Protein AF-A0A963XR52-F1 (afdb_monomer)

Sequence (147 aa):
NPVIPEVVNQIAFEVIGNDMTITMAAEAGQLQLNAFEPVIFYSLHRSLAHLAAGCLTLEANCVRGITANRDLLRRTVENSIGIVTALNPHIGYRNATEVAMEAHRSGRGVYEIVLERGLMAKDRLDAVLRPEALTVPVEWPVDTAIR

Solvent-accessible surface area (backbone atoms only — not comparable to full-atom values): 8611 Å² total; per-residue (Å²): 130,69,60,58,64,53,52,41,50,53,46,52,54,49,37,55,54,30,50,53,52,32,52,58,40,67,70,66,50,55,94,95,48,56,89,43,54,68,59,36,51,49,35,51,52,52,37,51,54,49,49,53,52,37,53,53,48,34,41,71,74,40,59,74,70,68,76,79,64,59,68,61,53,49,52,52,54,64,59,32,61,72,59,41,65,76,40,26,92,78,56,35,61,68,54,31,51,53,46,43,53,47,23,68,75,70,72,48,40,48,68,59,54,38,48,75,70,62,67,47,58,66,75,59,48,53,60,58,70,31,70,74,55,73,74,48,91,73,90,69,84,80,70,87,77,85,121

Foldseek 3Di:
DVVLVVLLVVLVVLLVVLVVVLVVQVVPADDPGRPSVVSNVVSVVSSVVSNVVSVVSCVPVPVVPDDDPVVVVVVCLQQDLVLLVLCCVQQNPVVSVVLSVCCVVVVDGSLVSCVVVVSDDPVVSCVSSPPVNVVDDDDDPPPPPPD

Radius of gyration: 27.0 Å; Cα contacts (8 Å, |Δi|>4): 108; chains: 1; bounding box: 56×47×66 Å

Mean predicted aligned error: 6.02 Å

pLDDT: mean 92.55, std 11.79, range [35.09, 98.88]

Structure (mmCIF, N/CA/C/O backbone):
data_AF-A0A963XR52-F1
#
_entry.id   AF-A0A963XR52-F1
#
loop_
_atom_site.group_PDB
_atom_site.id
_a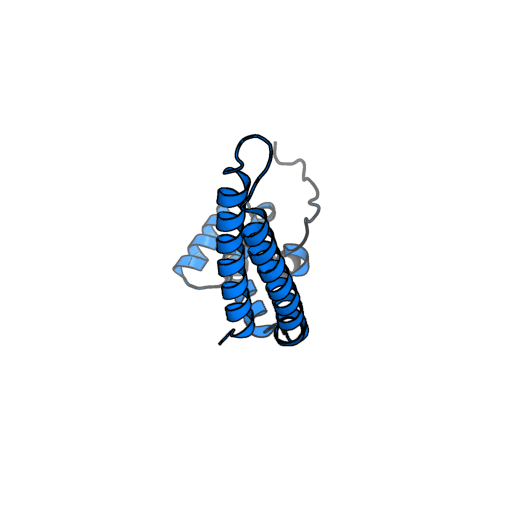tom_site.type_symbol
_atom_site.label_atom_id
_atom_site.label_alt_id
_atom_site.label_comp_id
_atom_site.label_asym_id
_atom_site.label_entity_id
_atom_site.label_seq_id
_atom_site.pdbx_PDB_ins_code
_atom_site.Cartn_x
_atom_site.Cartn_y
_atom_site.Cartn_z
_atom_site.occupancy
_atom_site.B_iso_or_equiv
_atom_site.auth_seq_id
_atom_site.auth_comp_id
_atom_site.auth_asym_id
_atom_site.auth_atom_id
_atom_site.pdbx_PDB_model_num
ATOM 1 N N . ASN A 1 1 ? 1.541 -16.329 1.525 1.00 94.50 1 ASN A N 1
ATOM 2 C CA . ASN A 1 1 ? 2.430 -15.172 1.272 1.00 94.50 1 ASN A CA 1
ATOM 3 C C . ASN A 1 1 ? 1.830 -14.293 0.187 1.00 94.50 1 ASN A C 1
ATOM 5 O O . ASN A 1 1 ? 1.176 -14.847 -0.696 1.00 94.50 1 ASN A O 1
ATOM 9 N N . PRO A 1 2 ? 1.996 -12.964 0.255 1.00 97.06 2 PRO A N 1
ATOM 10 C CA . PRO A 1 2 ? 1.486 -12.018 -0.738 1.00 97.06 2 PRO A CA 1
ATOM 11 C C . PRO A 1 2 ? 2.368 -11.975 -2.003 1.00 97.06 2 PRO A C 1
ATOM 13 O O . PRO A 1 2 ? 2.874 -10.925 -2.388 1.00 97.06 2 PRO A O 1
ATOM 16 N N . VAL A 1 3 ? 2.519 -13.116 -2.687 1.00 98.38 3 VAL A N 1
ATOM 17 C CA . VAL A 1 3 ? 3.466 -13.272 -3.813 1.00 98.38 3 VAL A CA 1
ATOM 18 C C . VAL A 1 3 ? 3.160 -12.370 -5.013 1.00 98.38 3 VAL A C 1
ATOM 20 O O . VAL A 1 3 ? 4.067 -11.957 -5.730 1.00 98.38 3 VAL A O 1
ATOM 23 N N . ILE A 1 4 ? 1.886 -12.023 -5.228 1.00 98.62 4 ILE A N 1
ATOM 24 C CA . ILE A 1 4 ? 1.486 -11.117 -6.310 1.00 98.62 4 ILE A CA 1
ATOM 25 C C . ILE A 1 4 ? 1.938 -9.670 -6.012 1.00 98.62 4 ILE A C 1
ATOM 27 O O . ILE A 1 4 ? 2.610 -9.078 -6.853 1.00 98.62 4 ILE A O 1
ATOM 31 N N . PRO A 1 5 ? 1.685 -9.096 -4.820 1.00 98.69 5 PRO A N 1
ATOM 32 C CA . PRO A 1 5 ? 2.357 -7.862 -4.404 1.00 98.69 5 PRO A CA 1
ATOM 33 C C . PRO A 1 5 ? 3.895 -7.930 -4.428 1.00 98.69 5 PRO A C 1
ATOM 35 O O . PRO A 1 5 ? 4.542 -6.957 -4.807 1.00 98.69 5 PRO A O 1
ATOM 38 N N . GLU A 1 6 ? 4.501 -9.067 -4.069 1.00 98.75 6 GLU A N 1
ATOM 39 C CA . GLU A 1 6 ? 5.966 -9.229 -4.077 1.00 98.75 6 GLU A CA 1
ATOM 40 C C . GLU A 1 6 ? 6.575 -9.091 -5.485 1.00 98.75 6 GLU A C 1
ATOM 42 O O . GLU A 1 6 ? 7.633 -8.472 -5.628 1.00 98.75 6 GLU A O 1
ATOM 47 N N . VAL A 1 7 ? 5.928 -9.614 -6.536 1.00 98.56 7 VAL A N 1
ATOM 48 C CA . VAL A 1 7 ? 6.404 -9.409 -7.920 1.00 98.56 7 VAL A CA 1
ATOM 49 C C . VAL A 1 7 ? 6.211 -7.962 -8.381 1.00 98.56 7 VAL A C 1
ATOM 51 O O . VAL A 1 7 ? 7.075 -7.424 -9.068 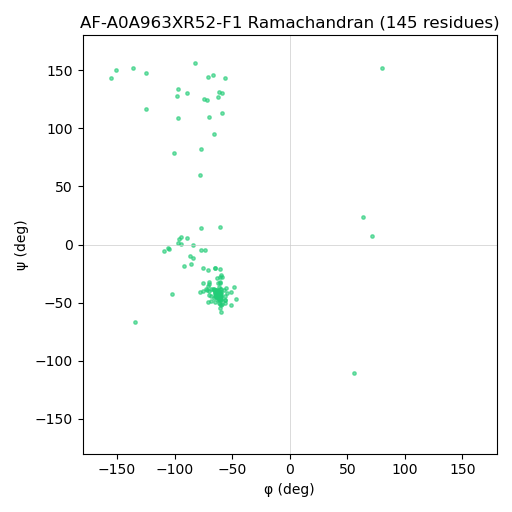1.00 98.56 7 VAL A O 1
ATOM 54 N N . VAL A 1 8 ? 5.145 -7.284 -7.942 1.00 98.75 8 VAL A N 1
ATOM 55 C CA . VAL A 1 8 ? 4.944 -5.853 -8.237 1.00 98.75 8 VAL A CA 1
ATOM 56 C C . VAL A 1 8 ? 6.036 -4.996 -7.598 1.00 98.75 8 VAL A C 1
ATOM 58 O O . VAL A 1 8 ? 6.544 -4.083 -8.244 1.00 98.75 8 VAL A O 1
ATOM 61 N N . ASN A 1 9 ? 6.462 -5.321 -6.376 1.00 98.81 9 ASN A N 1
ATOM 62 C CA . ASN A 1 9 ? 7.589 -4.641 -5.735 1.00 98.81 9 ASN A CA 1
ATOM 63 C C . ASN A 1 9 ? 8.890 -4.820 -6.528 1.00 98.81 9 ASN A C 1
ATOM 65 O O . ASN A 1 9 ? 9.608 -3.849 -6.743 1.00 98.81 9 ASN A O 1
ATOM 69 N N . GLN A 1 10 ? 9.177 -6.033 -7.013 1.00 98.81 10 GLN A N 1
ATOM 70 C CA . GLN A 1 10 ? 10.359 -6.286 -7.847 1.00 98.81 10 GLN A CA 1
ATOM 71 C C . GLN A 1 10 ? 10.337 -5.465 -9.142 1.00 98.81 10 GLN A C 1
ATOM 73 O O . GLN A 1 10 ? 11.350 -4.867 -9.498 1.00 98.81 10 GLN A O 1
ATOM 78 N N . ILE A 1 11 ? 9.176 -5.375 -9.799 1.00 98.81 11 ILE A N 1
ATOM 79 C CA . ILE A 1 11 ? 8.989 -4.526 -10.982 1.00 98.81 11 ILE A CA 1
ATOM 80 C C . ILE A 1 11 ? 9.226 -3.053 -10.626 1.00 98.81 11 ILE A C 1
ATOM 82 O O . ILE A 1 11 ? 9.927 -2.358 -11.352 1.00 98.81 11 ILE A O 1
ATOM 86 N N . ALA A 1 12 ? 8.701 -2.568 -9.496 1.00 98.75 12 ALA A N 1
ATOM 87 C CA . ALA A 1 12 ? 8.930 -1.191 -9.060 1.00 98.75 12 ALA A CA 1
ATOM 88 C C . ALA A 1 12 ? 10.425 -0.899 -8.832 1.00 98.75 12 ALA A C 1
ATOM 90 O O . ALA A 1 12 ? 10.916 0.143 -9.261 1.00 98.75 12 ALA A O 1
ATOM 91 N N . PHE A 1 13 ? 11.167 -1.827 -8.218 1.00 98.75 13 PHE A N 1
ATOM 92 C CA . PHE A 1 13 ? 12.615 -1.685 -8.027 1.00 98.75 13 PHE A CA 1
ATOM 93 C C . PHE A 1 13 ? 13.366 -1.620 -9.361 1.00 98.75 13 PHE A C 1
ATOM 95 O O . PHE A 1 13 ? 14.237 -0.770 -9.542 1.00 98.75 13 PHE A O 1
ATOM 102 N N . GLU A 1 14 ? 13.010 -2.488 -10.308 1.00 98.75 14 GLU A N 1
ATOM 103 C CA . GLU A 1 14 ? 13.590 -2.501 -11.650 1.00 98.75 14 GLU A CA 1
ATOM 104 C C . GLU A 1 14 ? 13.308 -1.199 -12.408 1.00 98.75 14 GLU A C 1
ATOM 106 O O . GLU A 1 14 ? 14.219 -0.625 -12.999 1.00 98.75 14 GLU A O 1
ATOM 111 N N . VAL A 1 15 ? 12.069 -0.704 -12.360 1.00 98.81 15 VAL A N 1
ATOM 112 C CA . VAL A 1 15 ? 11.664 0.546 -13.018 1.00 98.81 15 VAL A CA 1
ATOM 113 C C . VAL A 1 15 ? 12.472 1.725 -12.490 1.00 98.81 15 VAL A C 1
ATOM 115 O O . VAL A 1 15 ? 12.959 2.524 -13.286 1.00 98.81 15 VAL A O 1
ATOM 118 N N . ILE A 1 16 ? 12.663 1.812 -11.171 1.00 98.88 16 ILE A N 1
ATOM 119 C CA . ILE A 1 16 ? 13.475 2.864 -10.544 1.00 98.88 16 ILE A CA 1
ATOM 120 C C . ILE A 1 16 ? 14.943 2.765 -10.995 1.00 98.88 16 ILE A C 1
ATOM 122 O O . ILE A 1 16 ? 15.565 3.777 -11.314 1.00 98.88 16 ILE A O 1
ATOM 126 N N . GLY A 1 17 ? 15.507 1.556 -11.081 1.00 98.81 17 GLY A N 1
ATOM 127 C CA . GLY A 1 17 ? 16.869 1.362 -11.598 1.00 98.81 17 GLY A CA 1
ATOM 128 C C . GLY A 1 17 ? 17.011 1.736 -13.080 1.00 98.81 17 GLY A C 1
ATOM 129 O O . GLY A 1 17 ? 17.999 2.354 -13.492 1.00 98.81 17 GLY A O 1
ATOM 130 N N . ASN A 1 18 ? 16.003 1.407 -13.886 1.00 98.81 18 ASN A N 1
ATOM 131 C CA . ASN A 1 18 ? 15.943 1.773 -15.298 1.00 98.81 18 ASN A CA 1
ATOM 132 C C . ASN A 1 18 ? 15.824 3.293 -15.481 1.00 98.81 18 ASN A C 1
ATOM 134 O O . ASN A 1 18 ? 16.472 3.835 -16.374 1.00 98.81 18 ASN A O 1
ATOM 138 N N . ASP A 1 19 ? 15.064 3.983 -14.629 1.00 98.81 19 ASP A N 1
ATOM 139 C CA . ASP A 1 19 ? 14.949 5.447 -14.632 1.00 98.81 19 ASP A CA 1
ATOM 140 C C . ASP A 1 19 ? 16.296 6.131 -14.352 1.00 98.81 19 ASP A C 1
ATOM 142 O O . ASP A 1 19 ? 16.696 7.047 -15.073 1.00 98.81 19 ASP A O 1
ATOM 146 N N . MET A 1 20 ? 17.072 5.615 -13.393 1.00 98.75 20 MET A N 1
ATOM 147 C CA .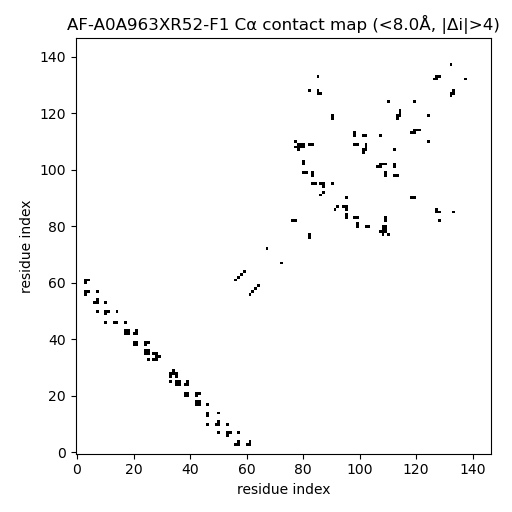 MET A 1 20 ? 18.433 6.106 -13.154 1.00 98.75 20 MET A CA 1
ATOM 148 C C . MET A 1 20 ? 19.345 5.877 -14.370 1.00 98.75 20 MET A C 1
ATOM 150 O O . MET A 1 20 ? 20.117 6.758 -14.744 1.00 98.75 20 MET A O 1
ATOM 154 N N . THR A 1 21 ? 19.231 4.719 -15.027 1.00 98.81 21 THR A N 1
ATOM 155 C CA . THR A 1 21 ? 19.978 4.420 -16.263 1.00 98.81 21 THR A CA 1
ATOM 156 C C . THR A 1 21 ? 19.624 5.404 -17.382 1.00 98.81 21 THR A C 1
ATOM 158 O O . THR A 1 21 ? 20.518 5.929 -18.045 1.00 98.81 21 THR A O 1
ATOM 161 N N . ILE A 1 22 ? 18.331 5.683 -17.569 1.00 98.81 22 ILE A N 1
ATOM 162 C CA . ILE A 1 22 ? 17.833 6.659 -18.546 1.00 98.81 22 ILE A CA 1
ATOM 163 C C . ILE A 1 22 ? 18.365 8.052 -18.218 1.00 98.81 22 ILE A C 1
ATOM 165 O O . ILE A 1 22 ? 18.871 8.725 -19.110 1.00 98.81 22 ILE A O 1
ATOM 169 N N . THR A 1 23 ? 18.305 8.457 -16.949 1.00 98.81 23 THR A N 1
ATOM 170 C CA . THR A 1 23 ? 18.782 9.765 -16.483 1.00 98.81 23 THR A CA 1
ATOM 171 C C . THR A 1 23 ? 20.254 9.978 -16.843 1.00 98.81 23 THR A C 1
ATOM 173 O O . THR A 1 23 ? 20.593 10.982 -17.469 1.00 98.81 23 THR A O 1
ATOM 176 N N . MET A 1 24 ? 21.121 9.012 -16.523 1.00 98.75 24 MET A N 1
ATOM 177 C CA . MET A 1 24 ? 22.556 9.103 -16.823 1.00 98.75 24 MET A CA 1
ATOM 178 C C . MET A 1 24 ? 22.842 9.105 -18.333 1.00 98.75 24 MET A C 1
ATOM 180 O O . MET A 1 24 ? 23.707 9.839 -18.800 1.00 98.75 24 MET A O 1
ATOM 184 N N . ALA A 1 25 ? 22.113 8.304 -19.114 1.00 98.62 25 ALA A N 1
ATOM 185 C CA . ALA A 1 25 ? 22.275 8.255 -20.567 1.00 98.62 25 ALA A CA 1
ATOM 186 C C . ALA A 1 25 ? 21.761 9.527 -21.266 1.00 98.62 25 ALA A C 1
ATOM 188 O O . ALA A 1 25 ? 22.348 9.973 -22.252 1.00 98.62 25 ALA A O 1
ATOM 189 N N . ALA A 1 26 ? 20.678 10.123 -20.762 1.00 98.50 26 ALA A N 1
ATOM 190 C CA . ALA A 1 26 ? 20.091 11.337 -21.317 1.00 98.50 26 ALA A CA 1
ATOM 191 C C . ALA A 1 26 ? 21.002 12.561 -21.127 1.00 98.50 26 ALA A C 1
ATOM 193 O O . ALA A 1 26 ? 21.102 13.382 -22.039 1.00 98.50 26 ALA A O 1
ATOM 194 N N . GLU A 1 27 ? 21.688 12.666 -19.983 1.00 98.31 27 GLU A N 1
ATOM 195 C CA . GLU A 1 27 ? 22.606 13.776 -19.678 1.00 98.31 27 GLU A CA 1
ATOM 196 C C . GLU A 1 27 ? 23.891 13.735 -20.521 1.00 98.31 27 GLU A C 1
ATOM 198 O O . GLU A 1 27 ? 24.389 14.777 -20.935 1.00 98.31 27 GLU A O 1
ATOM 203 N N . ALA A 1 28 ? 24.371 12.542 -20.877 1.00 98.19 28 ALA A N 1
ATOM 204 C CA . ALA A 1 28 ? 25.677 12.345 -21.504 1.00 98.19 28 ALA A CA 1
ATOM 205 C C . ALA A 1 28 ? 25.761 12.689 -23.012 1.00 98.19 28 ALA A C 1
ATOM 207 O O . ALA A 1 28 ? 26.719 12.295 -23.676 1.00 98.19 28 ALA A O 1
ATOM 208 N N . GLY A 1 29 ? 24.787 13.398 -23.594 1.00 97.06 29 GLY A N 1
ATOM 209 C CA . GLY A 1 29 ? 24.810 13.774 -25.015 1.00 97.06 29 GLY A CA 1
ATOM 210 C C . GLY A 1 29 ? 26.067 14.567 -25.411 1.00 97.06 29 GLY A C 1
ATOM 211 O O . GLY A 1 29 ? 26.558 15.396 -24.646 1.00 97.06 29 GLY A O 1
ATOM 212 N N . GLN A 1 30 ? 26.601 14.335 -26.617 1.00 97.31 30 GLN A N 1
ATOM 213 C CA . GLN A 1 30 ? 27.864 14.940 -27.057 1.00 97.31 30 GLN A CA 1
ATOM 214 C C . GLN A 1 30 ? 27.691 15.705 -28.373 1.00 97.31 30 GLN A C 1
ATOM 216 O O . GLN A 1 30 ? 27.437 15.127 -29.429 1.00 97.31 30 GLN A O 1
ATOM 221 N N . LEU A 1 31 ? 27.905 17.024 -28.316 1.00 96.75 31 LEU A N 1
ATOM 222 C CA . LEU A 1 31 ? 27.789 17.943 -29.452 1.00 96.75 31 LEU A CA 1
ATOM 223 C C . LEU A 1 31 ? 26.406 17.865 -30.128 1.00 96.75 31 LEU A C 1
ATOM 225 O O . LEU A 1 31 ? 25.427 18.333 -29.555 1.00 96.75 31 LEU A O 1
ATOM 229 N N . GLN A 1 32 ? 26.318 17.336 -31.351 1.00 96.62 32 GLN A N 1
ATOM 230 C CA . GLN A 1 32 ? 25.098 17.365 -32.162 1.00 96.62 32 GLN A CA 1
ATOM 231 C C . GLN A 1 32 ? 24.139 16.195 -31.899 1.00 96.62 32 GLN A C 1
ATOM 233 O O . GLN A 1 32 ? 23.034 16.215 -32.439 1.00 96.62 32 GLN A O 1
ATOM 238 N N . LEU A 1 33 ? 24.542 15.169 -31.139 1.00 96.94 33 LEU A N 1
ATOM 239 C CA . LEU A 1 33 ? 23.745 13.948 -30.984 1.00 96.94 33 LEU A CA 1
ATOM 240 C C . LEU A 1 33 ? 23.979 13.257 -29.633 1.00 96.94 33 LEU A C 1
ATOM 242 O O . LEU A 1 33 ? 25.076 13.288 -29.075 1.00 96.94 33 LEU A O 1
ATOM 246 N N . ASN A 1 34 ? 22.953 12.570 -29.130 1.00 98.12 34 ASN A N 1
ATOM 247 C CA . ASN A 1 34 ? 23.097 11.625 -28.030 1.00 98.12 34 ASN A CA 1
ATOM 248 C C . ASN A 1 34 ? 23.218 10.193 -28.588 1.00 98.12 34 ASN A C 1
ATOM 250 O O . ASN A 1 34 ? 22.256 9.624 -29.090 1.00 98.12 34 ASN A O 1
ATOM 254 N N . ALA A 1 35 ? 24.406 9.589 -28.500 1.00 97.44 35 ALA A N 1
ATOM 255 C CA . ALA A 1 35 ? 24.646 8.225 -28.988 1.00 97.44 35 ALA A CA 1
ATOM 256 C C . ALA A 1 35 ? 24.106 7.119 -28.051 1.00 97.44 35 ALA A C 1
ATOM 258 O O . ALA A 1 35 ? 24.175 5.936 -28.388 1.00 97.44 35 ALA A O 1
ATOM 259 N N . PHE A 1 36 ? 23.577 7.482 -26.878 1.00 98.56 36 PHE A N 1
ATOM 260 C CA . PHE A 1 36 ? 23.088 6.563 -25.843 1.00 98.56 36 PHE A CA 1
ATOM 261 C C . PHE A 1 36 ? 21.572 6.316 -25.913 1.00 98.56 36 PHE A C 1
ATOM 263 O O . PHE A 1 36 ? 21.021 5.580 -25.094 1.00 98.56 36 PHE A O 1
ATOM 270 N N . GLU A 1 37 ? 20.890 6.853 -26.926 1.00 98.31 37 GLU A N 1
ATOM 271 C CA . GLU A 1 37 ? 19.473 6.583 -27.206 1.00 98.31 37 GLU A CA 1
ATOM 272 C C . GLU A 1 37 ? 19.093 5.084 -27.196 1.00 98.31 37 GLU A C 1
ATOM 274 O O . GLU A 1 37 ? 18.022 4.764 -26.670 1.00 98.31 37 GLU A O 1
ATOM 279 N N . PRO A 1 38 ? 19.934 4.128 -27.660 1.00 98.62 38 PRO A N 1
ATOM 280 C CA . PRO A 1 38 ? 19.591 2.707 -27.588 1.00 98.62 38 PRO A CA 1
ATOM 281 C C . PRO A 1 38 ? 19.359 2.181 -26.163 1.00 98.62 38 PRO A C 1
ATOM 283 O O . PRO A 1 38 ? 18.421 1.410 -25.950 1.00 98.62 38 PRO A O 1
ATOM 286 N N . VAL A 1 39 ? 20.169 2.594 -25.175 1.00 98.62 39 VAL A N 1
ATOM 287 C CA . VAL A 1 39 ? 19.980 2.142 -23.781 1.00 98.62 39 VAL A CA 1
ATOM 288 C C . VAL A 1 39 ? 18.792 2.846 -23.127 1.00 98.62 39 VAL A C 1
ATOM 290 O O . VAL A 1 39 ? 18.059 2.215 -22.368 1.00 98.62 39 VAL A O 1
ATOM 293 N N . ILE A 1 40 ? 18.533 4.107 -23.492 1.00 98.81 40 ILE A N 1
ATOM 294 C CA . ILE A 1 40 ? 17.334 4.839 -23.061 1.00 98.81 40 ILE A CA 1
ATOM 295 C C . ILE A 1 40 ? 16.079 4.101 -23.533 1.00 98.81 40 ILE A C 1
ATOM 297 O O . ILE A 1 40 ? 15.203 3.783 -22.728 1.00 98.81 40 ILE A O 1
ATOM 301 N N . PHE A 1 41 ? 16.014 3.777 -24.828 1.00 98.69 41 PHE A N 1
ATOM 302 C CA . PHE A 1 41 ? 14.878 3.077 -25.417 1.00 98.69 41 PHE A CA 1
ATOM 303 C C . PHE A 1 41 ? 14.670 1.696 -24.787 1.00 98.69 41 PHE A C 1
ATOM 305 O O . PHE A 1 41 ? 13.548 1.356 -24.413 1.00 98.69 41 PHE A O 1
ATOM 312 N N . TYR A 1 42 ? 15.742 0.915 -24.629 1.00 98.62 42 TYR A N 1
ATOM 313 C CA . TYR A 1 42 ? 15.667 -0.417 -24.032 1.00 98.62 42 TYR A CA 1
ATOM 314 C C . TYR A 1 42 ? 15.139 -0.380 -22.591 1.00 98.62 42 TYR A C 1
ATOM 316 O O . TYR A 1 42 ? 14.183 -1.091 -22.270 1.00 98.62 42 TYR A O 1
ATOM 324 N N . SER A 1 43 ? 15.718 0.470 -21.738 1.00 98.75 43 SER A N 1
ATOM 325 C CA . SER A 1 43 ? 15.317 0.598 -20.333 1.00 98.75 43 SER A CA 1
ATOM 326 C C . SER A 1 43 ? 13.879 1.098 -20.198 1.00 98.75 43 SER A C 1
ATOM 328 O O . SER A 1 43 ? 13.111 0.551 -19.406 1.00 98.75 43 SER A O 1
ATOM 330 N N . LEU A 1 44 ? 13.476 2.078 -21.014 1.00 98.75 44 LEU A N 1
ATOM 331 C CA . LEU A 1 44 ? 12.109 2.599 -21.012 1.00 98.75 44 LEU A CA 1
ATOM 332 C C . LEU A 1 44 ? 11.104 1.530 -21.452 1.00 98.75 44 LEU A C 1
ATOM 334 O O . LEU A 1 44 ? 10.105 1.297 -20.772 1.00 98.75 44 LEU A O 1
ATOM 338 N N . HIS A 1 45 ? 11.370 0.858 -22.573 1.00 98.56 45 HIS A N 1
ATOM 339 C CA . HIS A 1 45 ? 10.465 -0.151 -23.110 1.00 98.56 45 HIS A CA 1
ATOM 340 C C . HIS A 1 45 ? 10.299 -1.331 -22.147 1.00 98.56 45 HIS A C 1
ATOM 342 O O . HIS A 1 45 ? 9.176 -1.771 -21.898 1.00 98.56 45 HIS A O 1
ATOM 348 N N . ARG A 1 46 ? 11.401 -1.799 -21.550 1.00 98.19 46 ARG A N 1
ATOM 349 C CA . ARG A 1 46 ? 11.379 -2.869 -20.548 1.00 98.19 46 ARG A CA 1
ATOM 350 C C . ARG A 1 46 ? 10.558 -2.479 -19.318 1.00 98.19 46 ARG A C 1
ATOM 352 O O . ARG A 1 46 ? 9.694 -3.254 -18.911 1.00 98.19 46 ARG A O 1
ATOM 359 N N . SER A 1 47 ? 10.760 -1.272 -18.782 1.00 98.75 47 SER A N 1
ATOM 360 C CA . SER A 1 47 ? 9.953 -0.745 -17.673 1.00 98.75 47 SER A CA 1
ATOM 361 C C . SER A 1 47 ? 8.462 -0.724 -18.007 1.00 98.75 47 SER A C 1
ATOM 363 O O . SER A 1 47 ? 7.654 -1.208 -17.219 1.00 98.75 47 SER A O 1
ATOM 365 N N . LEU A 1 48 ? 8.085 -0.215 -19.184 1.00 98.75 48 LEU A N 1
ATOM 366 C CA . LEU A 1 48 ? 6.684 -0.148 -19.609 1.00 98.75 48 LEU A CA 1
ATOM 367 C C . LEU A 1 48 ? 6.057 -1.537 -19.760 1.00 98.75 48 LEU A C 1
ATOM 369 O O . LEU A 1 48 ? 4.946 -1.763 -19.279 1.00 98.75 48 LEU A O 1
ATOM 373 N N . ALA A 1 49 ? 6.767 -2.473 -20.392 1.00 98.69 49 ALA A N 1
ATOM 374 C CA . ALA A 1 49 ? 6.284 -3.835 -20.594 1.00 98.69 49 ALA A CA 1
ATOM 375 C C . ALA A 1 49 ? 6.048 -4.556 -19.257 1.00 98.69 49 ALA A C 1
ATOM 377 O O . ALA A 1 49 ? 4.981 -5.137 -19.045 1.00 98.69 49 ALA A O 1
ATOM 378 N N . HIS A 1 50 ? 7.011 -4.481 -18.334 1.00 98.75 50 HIS A N 1
ATOM 379 C CA . HIS A 1 50 ? 6.891 -5.117 -17.025 1.00 98.75 50 HIS A CA 1
ATOM 380 C C . HIS A 1 50 ? 5.849 -4.433 -16.137 1.00 98.75 50 HIS A C 1
ATOM 382 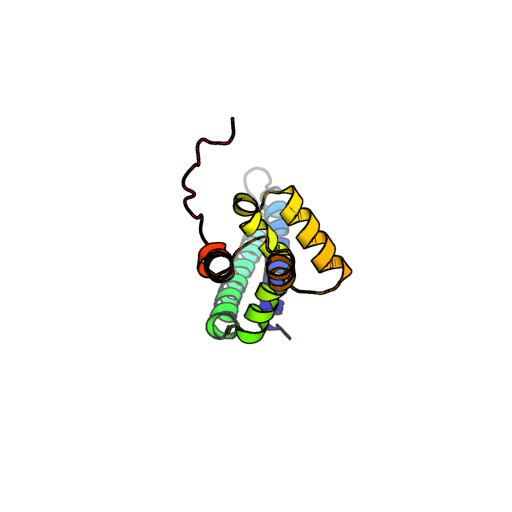O O . HIS A 1 50 ? 5.066 -5.134 -15.503 1.00 98.75 50 HIS A O 1
ATOM 388 N N . LEU A 1 51 ? 5.756 -3.098 -16.130 1.00 98.69 51 LEU A N 1
ATOM 389 C CA . LEU A 1 51 ? 4.700 -2.386 -15.398 1.00 98.69 51 LEU A CA 1
ATOM 390 C C . LEU A 1 51 ? 3.309 -2.772 -15.893 1.00 98.69 51 LEU A C 1
ATOM 392 O O . LEU A 1 51 ? 2.448 -3.100 -15.081 1.00 98.69 51 LEU A O 1
ATOM 396 N N . ALA A 1 52 ? 3.093 -2.787 -17.210 1.00 98.75 52 ALA A N 1
ATOM 397 C CA . ALA A 1 52 ? 1.806 -3.166 -17.784 1.00 98.75 52 ALA A CA 1
ATOM 398 C C . ALA A 1 52 ? 1.421 -4.603 -17.395 1.00 98.75 52 ALA A C 1
ATOM 400 O O . ALA A 1 52 ? 0.314 -4.842 -16.906 1.00 98.75 52 ALA A O 1
ATOM 401 N N . ALA A 1 53 ? 2.352 -5.552 -17.538 1.00 98.69 53 ALA A N 1
ATOM 402 C CA . ALA A 1 53 ? 2.139 -6.938 -17.127 1.00 98.69 53 ALA A CA 1
ATOM 403 C C . ALA A 1 53 ? 1.906 -7.065 -15.610 1.00 98.69 53 ALA A C 1
ATOM 405 O O . ALA A 1 53 ? 1.025 -7.814 -15.182 1.00 98.69 53 ALA A O 1
ATOM 406 N N . GLY A 1 54 ? 2.647 -6.306 -14.799 1.00 98.69 54 GLY A N 1
ATOM 407 C CA . GLY A 1 54 ? 2.518 -6.254 -13.346 1.00 98.69 54 GLY A CA 1
ATOM 408 C C . GLY A 1 54 ? 1.157 -5.732 -12.897 1.00 98.69 54 GLY A C 1
ATOM 409 O O . GLY A 1 54 ? 0.520 -6.359 -12.055 1.00 98.69 54 GLY A O 1
ATOM 410 N N . CYS A 1 55 ? 0.661 -4.648 -13.499 1.00 98.75 55 CYS A N 1
ATOM 411 C CA . CYS A 1 55 ? -0.665 -4.097 -13.213 1.00 98.75 55 CYS A CA 1
ATOM 412 C C . CYS A 1 55 ? -1.783 -5.091 -13.547 1.00 98.75 55 CYS A C 1
ATOM 414 O O . CYS A 1 55 ? -2.664 -5.314 -12.718 1.00 98.75 55 CYS A O 1
ATOM 416 N N . LEU A 1 56 ? -1.732 -5.727 -14.723 1.00 98.69 56 LEU A N 1
ATOM 417 C CA . LEU A 1 56 ? -2.716 -6.743 -15.118 1.00 98.69 56 LEU A CA 1
ATOM 418 C C . LEU A 1 56 ? -2.663 -7.968 -14.195 1.00 98.69 56 LEU A C 1
ATOM 420 O O . LEU A 1 56 ? -3.697 -8.492 -13.783 1.00 98.69 56 LEU A O 1
ATOM 424 N N . THR A 1 57 ? -1.457 -8.396 -13.821 1.00 98.62 57 THR A N 1
ATOM 425 C CA . THR A 1 57 ? -1.249 -9.516 -12.897 1.00 98.62 57 THR A CA 1
ATOM 426 C C . THR A 1 57 ? -1.782 -9.195 -11.502 1.00 98.62 57 THR A C 1
ATOM 428 O O . THR A 1 57 ? -2.450 -10.039 -10.902 1.00 98.62 57 THR A O 1
ATOM 431 N N . LEU A 1 58 ? -1.517 -7.988 -10.994 1.00 98.81 58 LEU A N 1
ATOM 432 C CA . LEU A 1 58 ? -1.994 -7.512 -9.697 1.00 98.81 58 LEU A CA 1
ATOM 433 C C . LEU A 1 58 ? -3.518 -7.407 -9.667 1.00 98.81 58 LEU A C 1
ATOM 435 O O . LEU A 1 58 ? -4.134 -7.837 -8.692 1.00 98.81 58 LEU A O 1
ATOM 439 N N . GLU A 1 59 ? -4.125 -6.872 -10.728 1.00 98.62 59 GLU A N 1
ATOM 440 C CA . GLU A 1 59 ? -5.578 -6.775 -10.855 1.00 98.62 59 GLU A CA 1
ATOM 441 C C . GLU A 1 59 ? -6.223 -8.163 -10.797 1.00 98.62 59 GLU A C 1
ATOM 443 O O . GLU A 1 59 ? -7.020 -8.437 -9.896 1.00 98.62 59 GLU A O 1
ATOM 448 N N . ALA A 1 60 ? -5.820 -9.052 -11.708 1.00 98.44 60 ALA A N 1
ATOM 449 C CA . ALA A 1 60 ? -6.473 -10.339 -11.907 1.00 98.44 60 ALA A CA 1
ATOM 450 C C . ALA A 1 60 ? -6.217 -11.333 -10.764 1.00 98.44 60 ALA A C 1
ATOM 452 O O . ALA A 1 60 ? -7.126 -12.065 -10.376 1.00 98.44 60 ALA A O 1
ATOM 453 N N . ASN A 1 61 ? -4.996 -11.361 -10.215 1.00 98.38 61 ASN A N 1
ATOM 454 C CA . ASN A 1 61 ? -4.565 -12.402 -9.272 1.00 98.38 61 ASN A CA 1
ATOM 455 C C . ASN A 1 61 ? -4.484 -11.933 -7.813 1.00 98.38 61 ASN A C 1
ATOM 457 O O . ASN A 1 61 ? -4.165 -12.732 -6.935 1.00 98.38 61 ASN A O 1
ATOM 461 N N . CYS A 1 62 ? -4.740 -10.654 -7.531 1.00 98.50 62 CYS A N 1
ATOM 462 C CA . CYS A 1 62 ? -4.765 -10.136 -6.165 1.00 98.50 62 CYS A CA 1
ATOM 463 C C . CYS A 1 62 ? -5.988 -9.253 -5.932 1.00 98.50 62 CYS A C 1
ATOM 465 O O . CYS A 1 62 ? -6.867 -9.643 -5.170 1.00 98.50 62 CYS A O 1
ATOM 467 N N . VAL A 1 63 ? -6.074 -8.094 -6.595 1.00 98.50 63 VAL A N 1
ATOM 468 C CA . VAL A 1 63 ? -7.072 -7.050 -6.293 1.00 98.50 63 VAL A CA 1
ATOM 469 C C . VAL A 1 63 ? -8.498 -7.562 -6.449 1.00 98.50 63 VAL A C 1
ATOM 471 O O . VAL A 1 63 ? -9.303 -7.389 -5.536 1.00 98.50 63 VAL A O 1
ATOM 474 N N . ARG A 1 64 ? -8.805 -8.254 -7.553 1.00 97.94 64 ARG A N 1
ATOM 475 C CA . ARG A 1 64 ? -10.147 -8.792 -7.820 1.00 97.94 64 ARG A CA 1
ATOM 476 C C . ARG A 1 64 ? -10.644 -9.758 -6.737 1.00 97.94 64 ARG A C 1
ATOM 478 O O . ARG A 1 64 ? -11.847 -9.876 -6.531 1.00 97.94 64 ARG A O 1
ATOM 485 N N . GLY A 1 65 ? -9.728 -10.446 -6.055 1.00 97.75 65 GLY A N 1
ATOM 486 C CA . GLY A 1 65 ? -10.030 -11.433 -5.017 1.00 97.75 65 GLY A CA 1
ATOM 487 C C . GLY A 1 65 ? -9.964 -10.906 -3.582 1.00 97.75 65 GLY A C 1
ATOM 488 O O . GLY A 1 65 ? -10.162 -11.691 -2.653 1.00 97.75 65 GLY A O 1
ATOM 489 N N . ILE A 1 66 ? -9.667 -9.619 -3.363 1.00 98.38 66 ILE A N 1
ATOM 490 C CA . ILE A 1 66 ? -9.562 -9.064 -2.008 1.00 98.38 66 ILE A CA 1
ATOM 491 C C . ILE A 1 66 ? -10.917 -9.170 -1.300 1.00 98.38 66 ILE A C 1
ATOM 493 O O . ILE A 1 66 ? -11.939 -8.683 -1.780 1.00 98.38 66 ILE A O 1
ATOM 497 N N . THR A 1 67 ? -10.909 -9.767 -0.109 1.00 98.12 67 THR A N 1
ATOM 498 C CA . THR A 1 67 ? -12.060 -9.814 0.796 1.00 98.12 67 THR A CA 1
ATOM 499 C C . THR A 1 67 ? -11.678 -9.249 2.157 1.00 98.12 67 THR A C 1
ATOM 501 O O . THR A 1 67 ? -10.534 -9.349 2.601 1.00 98.12 67 THR A O 1
ATOM 504 N N . ALA A 1 68 ? -12.643 -8.623 2.827 1.00 97.19 68 ALA A N 1
ATOM 505 C CA . ALA A 1 68 ? -12.440 -8.076 4.159 1.00 97.19 68 ALA A CA 1
ATOM 506 C C . ALA A 1 68 ? -12.752 -9.133 5.225 1.00 97.19 68 ALA A C 1
ATOM 508 O O . ALA A 1 68 ? -13.846 -9.702 5.238 1.00 97.19 68 ALA A O 1
ATOM 509 N N . ASN A 1 69 ? -11.843 -9.322 6.184 1.00 97.56 69 ASN A N 1
ATOM 510 C CA . ASN A 1 69 ? -12.156 -10.033 7.423 1.00 97.56 69 ASN A CA 1
ATOM 511 C C . ASN A 1 69 ? -12.957 -9.103 8.349 1.00 97.56 69 ASN A C 1
ATOM 513 O O . ASN A 1 69 ? -12.401 -8.423 9.210 1.00 97.56 69 ASN A O 1
ATOM 517 N N . ARG A 1 70 ? -14.270 -9.024 8.112 1.00 95.25 70 ARG A N 1
ATOM 518 C CA . ARG A 1 70 ? -15.160 -8.050 8.765 1.00 95.25 70 ARG A CA 1
ATOM 519 C C . ARG A 1 70 ? -15.194 -8.189 10.284 1.00 95.25 70 ARG A C 1
ATOM 521 O O . ARG A 1 70 ? -15.217 -7.169 10.962 1.00 95.25 70 ARG A O 1
ATOM 528 N N . ASP A 1 71 ? -15.166 -9.411 10.807 1.00 95.06 71 ASP A N 1
ATOM 529 C CA . ASP A 1 71 ? -15.236 -9.650 12.251 1.00 95.06 71 ASP A CA 1
ATOM 530 C C . ASP A 1 71 ? -13.954 -9.210 12.953 1.00 95.06 71 ASP A C 1
ATOM 532 O O . ASP A 1 71 ? -14.013 -8.541 13.984 1.00 95.06 71 ASP A O 1
ATOM 536 N N . LEU A 1 72 ? -12.793 -9.529 12.370 1.00 95.56 72 LEU A N 1
ATOM 537 C CA . LEU A 1 72 ? -11.513 -9.050 12.881 1.00 95.56 72 LEU A CA 1
ATOM 538 C C . LEU A 1 72 ? -11.458 -7.521 12.847 1.00 95.56 72 LEU A C 1
ATOM 540 O O . LEU A 1 72 ? -11.161 -6.906 13.864 1.00 95.56 72 LEU A O 1
ATOM 544 N N . LEU A 1 73 ? -11.795 -6.916 11.705 1.00 93.50 73 LEU A N 1
ATOM 545 C CA . LEU A 1 73 ? -11.759 -5.463 11.535 1.00 93.50 73 LEU A CA 1
ATOM 546 C C . LEU A 1 73 ? -12.712 -4.748 12.500 1.00 93.50 73 LEU A C 1
ATOM 548 O O . LEU A 1 73 ? -12.326 -3.752 13.105 1.00 93.50 73 LEU A O 1
ATOM 552 N N . ARG A 1 74 ? -13.927 -5.278 12.696 1.00 89.06 74 ARG A N 1
ATOM 553 C CA . ARG A 1 74 ? -14.894 -4.758 13.671 1.00 89.06 74 ARG A CA 1
ATOM 554 C C . ARG A 1 74 ? -14.318 -4.780 15.084 1.00 89.06 74 ARG A C 1
ATOM 556 O O . ARG A 1 74 ? -14.283 -3.739 15.731 1.00 89.06 74 ARG A O 1
ATOM 563 N N . ARG A 1 75 ? -13.778 -5.925 15.515 1.00 88.94 75 ARG A N 1
ATOM 564 C CA . ARG A 1 75 ? -13.130 -6.056 16.829 1.00 88.94 75 ARG A CA 1
ATOM 565 C C . ARG A 1 75 ? -11.942 -5.109 16.976 1.00 88.94 75 ARG A C 1
ATOM 567 O O . ARG A 1 75 ? -11.735 -4.568 18.055 1.00 88.94 75 ARG A O 1
ATOM 574 N N . THR A 1 76 ? -11.153 -4.898 15.923 1.00 90.94 76 THR A N 1
ATOM 575 C CA . THR A 1 76 ? -10.031 -3.949 15.955 1.00 90.94 76 THR A CA 1
ATOM 576 C C . THR A 1 76 ? -10.512 -2.518 16.177 1.00 90.94 76 THR A C 1
ATOM 578 O O . THR A 1 76 ? -9.908 -1.803 16.970 1.00 90.94 76 THR A O 1
ATOM 581 N N . VAL A 1 77 ? -11.598 -2.100 15.520 1.00 88.31 77 VAL A N 1
ATOM 582 C CA . VAL A 1 77 ? -12.170 -0.756 15.702 1.00 88.31 77 VAL A CA 1
ATOM 583 C C . VAL A 1 77 ? -12.772 -0.597 17.096 1.00 88.31 77 VAL A C 1
ATOM 585 O O . VAL A 1 77 ? -12.444 0.363 17.784 1.00 88.31 77 VAL A O 1
ATOM 588 N N . GLU A 1 78 ? -13.592 -1.549 17.541 1.00 83.62 78 GLU A N 1
ATOM 589 C CA . GLU A 1 78 ? -14.269 -1.506 18.848 1.00 83.62 78 GLU A CA 1
ATOM 590 C C . GLU A 1 78 ? -13.281 -1.462 20.026 1.00 83.62 78 GLU A C 1
ATOM 592 O O . GLU A 1 78 ? -13.544 -0.811 21.035 1.00 83.62 78 GLU A O 1
ATOM 597 N N . ASN A 1 79 ? -12.116 -2.103 19.877 1.00 85.06 79 ASN A N 1
ATOM 598 C CA . ASN A 1 79 ? -11.057 -2.113 20.890 1.00 85.06 79 ASN A CA 1
ATOM 599 C C . ASN A 1 79 ? -9.987 -1.031 20.676 1.00 85.06 79 ASN A C 1
ATOM 601 O O . ASN A 1 79 ? -9.028 -0.946 21.445 1.00 85.06 79 ASN A O 1
ATOM 605 N N . SER A 1 80 ? -10.106 -0.207 19.634 1.00 90.88 80 SER A N 1
ATOM 606 C CA . SER A 1 80 ? -9.132 0.847 19.370 1.00 90.88 80 SER A CA 1
ATOM 607 C C . SER A 1 80 ? -9.314 1.993 20.355 1.00 90.88 80 SER A C 1
ATOM 609 O O . SER A 1 80 ? -10.370 2.615 20.421 1.00 90.88 80 SER A O 1
ATOM 611 N N . ILE A 1 81 ? -8.243 2.356 21.059 1.00 93.75 81 ILE A N 1
ATOM 612 C CA . ILE A 1 81 ? -8.230 3.544 21.925 1.00 93.75 81 ILE A CA 1
ATOM 613 C C . ILE A 1 81 ? -8.489 4.818 21.104 1.00 93.75 81 ILE A C 1
ATOM 615 O O . ILE A 1 81 ? -9.071 5.772 21.613 1.00 93.75 81 ILE A O 1
ATOM 619 N N . GLY A 1 82 ? -8.131 4.823 19.815 1.00 92.12 82 GLY A N 1
ATOM 620 C CA . GLY A 1 82 ? -8.293 5.976 18.928 1.00 92.12 82 GLY A CA 1
ATOM 621 C C . GLY A 1 82 ? -9.741 6.444 18.751 1.00 92.12 82 GLY A C 1
ATOM 622 O O . GLY A 1 82 ? -9.960 7.612 18.439 1.00 92.12 82 GLY A O 1
ATOM 623 N N . ILE A 1 83 ? -10.741 5.593 19.016 1.00 92.94 83 ILE A N 1
ATOM 624 C CA . ILE A 1 83 ? -12.156 5.994 18.917 1.00 92.94 83 ILE A CA 1
ATOM 625 C C . ILE A 1 83 ? -12.536 7.065 19.951 1.00 92.94 83 ILE A C 1
ATOM 627 O O . ILE A 1 83 ? -13.497 7.804 19.753 1.00 92.94 83 ILE A O 1
ATOM 631 N N . VAL A 1 84 ? -11.752 7.209 21.028 1.00 93.75 84 VAL A N 1
ATOM 632 C CA . VAL A 1 84 ? -11.959 8.228 22.067 1.00 93.75 84 VAL A CA 1
ATOM 633 C C . VAL A 1 84 ? -11.896 9.656 21.514 1.00 93.75 84 VAL A C 1
ATOM 635 O O . VAL A 1 84 ? -12.545 10.551 22.049 1.00 93.75 84 VAL A O 1
ATOM 638 N N . THR A 1 85 ? -11.176 9.883 20.408 1.00 91.88 85 THR A N 1
ATOM 639 C CA . THR A 1 85 ? -11.067 11.205 19.775 1.00 91.88 85 THR A CA 1
ATOM 640 C C . THR A 1 85 ? -12.419 11.714 19.281 1.00 91.88 85 THR A C 1
ATOM 642 O O . THR A 1 85 ? -12.682 12.913 19.373 1.00 91.88 85 THR A O 1
ATOM 645 N N . ALA A 1 86 ? -13.311 10.819 18.844 1.00 91.69 86 ALA A N 1
ATOM 646 C CA . ALA A 1 86 ? -14.673 11.179 18.450 1.00 91.69 86 ALA A CA 1
ATOM 647 C C . ALA A 1 86 ? -15.512 11.703 19.629 1.00 91.69 86 ALA A C 1
ATOM 649 O O . ALA A 1 86 ? -16.489 12.422 19.433 1.00 91.69 86 ALA A O 1
ATOM 650 N N . LEU A 1 87 ? -15.114 11.390 20.866 1.00 92.06 87 LEU A N 1
ATOM 651 C CA . LEU A 1 87 ? -15.812 11.817 22.075 1.00 92.06 87 LEU A CA 1
ATOM 652 C C . LEU A 1 87 ? -15.380 13.209 22.548 1.00 92.06 87 LEU A C 1
ATOM 654 O O . LEU A 1 87 ? -16.109 13.822 23.329 1.00 92.06 87 LEU A O 1
ATOM 658 N N . ASN A 1 88 ? -14.244 13.735 22.070 1.00 92.81 88 ASN A N 1
ATOM 659 C CA . ASN A 1 88 ? -13.695 15.028 22.498 1.00 92.81 88 ASN A CA 1
ATOM 660 C C . ASN A 1 88 ? -14.735 16.155 22.553 1.00 92.81 88 ASN A C 1
ATOM 662 O O . ASN A 1 88 ? -14.777 16.845 23.572 1.00 92.81 88 ASN A O 1
ATOM 666 N N . PRO A 1 89 ? -15.595 16.360 21.538 1.00 89.75 89 PRO A N 1
ATOM 667 C CA . PRO A 1 89 ? -16.508 17.494 21.563 1.00 89.75 89 PRO A CA 1
ATOM 668 C C . PRO A 1 89 ? -17.795 17.216 22.366 1.00 89.75 89 PRO A C 1
ATOM 670 O O . PRO A 1 89 ? -18.620 18.108 22.524 1.00 89.75 89 PRO A O 1
ATOM 673 N N . HIS A 1 90 ? -17.958 16.015 22.935 1.00 90.12 90 HIS A N 1
ATOM 674 C CA . HIS A 1 90 ? -19.046 15.693 23.865 1.00 90.12 90 HIS A CA 1
ATOM 675 C C . HIS A 1 90 ? -18.615 15.679 25.332 1.00 90.12 90 HIS A C 1
ATOM 677 O O . HIS A 1 90 ? -19.354 16.152 26.188 1.00 90.12 90 HIS A O 1
ATOM 683 N N . ILE A 1 91 ? -17.448 15.100 25.627 1.00 92.94 91 ILE A N 1
ATOM 684 C CA . ILE A 1 91 ? -16.977 14.905 27.008 1.00 92.94 91 ILE A CA 1
ATOM 685 C C . ILE A 1 91 ? -15.804 15.825 27.362 1.00 92.94 91 ILE A C 1
ATOM 687 O O . ILE A 1 91 ? -15.379 15.860 28.513 1.00 92.94 91 ILE A O 1
ATOM 691 N N . GLY A 1 92 ? -15.287 16.588 26.397 1.00 92.38 92 GLY A N 1
ATOM 692 C CA . GLY A 1 92 ? -14.123 17.452 26.557 1.00 92.38 92 GLY A CA 1
ATOM 693 C C . GLY A 1 92 ? -12.799 16.690 26.477 1.00 92.38 92 GLY A C 1
ATOM 694 O O . GLY A 1 92 ? -12.689 15.520 26.849 1.00 92.38 92 GLY A O 1
ATOM 695 N N . TYR A 1 93 ? -11.751 17.388 26.031 1.00 93.38 93 TYR A N 1
ATOM 696 C CA . TYR A 1 93 ? -10.420 16.805 25.823 1.00 93.38 93 TYR A CA 1
ATOM 697 C C . TYR A 1 93 ? -9.838 16.158 27.089 1.00 93.38 93 TYR A C 1
ATOM 699 O O . TYR A 1 93 ? -9.228 15.094 27.016 1.00 93.38 93 TYR A O 1
ATOM 707 N N . ARG A 1 94 ? -10.045 16.770 28.266 1.00 95.31 94 ARG A N 1
ATOM 708 C CA . ARG A 1 94 ? -9.539 16.238 29.543 1.00 95.31 94 ARG A CA 1
ATOM 709 C C . ARG A 1 94 ? -10.112 14.850 29.837 1.00 95.31 94 ARG A C 1
ATOM 711 O O . ARG A 1 94 ? -9.339 13.915 30.016 1.00 95.31 94 ARG A O 1
ATOM 718 N N . ASN A 1 95 ? -11.440 14.710 29.825 1.00 95.62 95 ASN A N 1
ATOM 719 C CA . ASN A 1 95 ? -12.096 13.434 30.119 1.00 95.62 95 ASN A CA 1
ATOM 720 C C . ASN A 1 95 ? -11.736 12.374 29.076 1.00 95.62 95 ASN A C 1
ATOM 722 O O . ASN A 1 95 ? -11.429 11.243 29.435 1.00 95.62 95 ASN A O 1
ATOM 726 N N . ALA A 1 96 ? -11.698 12.745 27.794 1.00 95.62 96 ALA A N 1
ATOM 727 C CA . ALA A 1 96 ? -11.267 11.842 26.731 1.00 95.62 96 ALA A CA 1
ATOM 728 C C . ALA A 1 96 ? -9.820 11.353 26.930 1.00 95.62 96 ALA A C 1
ATOM 730 O O . ALA A 1 96 ? -9.539 10.167 26.774 1.00 95.62 96 ALA A O 1
ATOM 731 N N . THR A 1 97 ? -8.909 12.235 27.350 1.00 96.56 97 THR A N 1
ATOM 732 C CA . THR A 1 97 ? -7.514 11.867 27.646 1.00 96.56 97 THR A CA 1
ATOM 733 C C . THR A 1 97 ? -7.431 10.910 28.839 1.00 96.56 97 THR A C 1
ATOM 735 O O . THR A 1 97 ? -6.681 9.936 28.801 1.00 96.56 97 THR A O 1
ATOM 738 N N . GLU A 1 98 ? -8.211 11.143 29.896 1.00 96.94 98 GLU A N 1
ATOM 739 C CA . GLU A 1 98 ? -8.258 10.244 31.054 1.00 96.94 98 GLU A CA 1
ATOM 740 C C . GLU A 1 98 ? -8.796 8.856 30.695 1.00 96.94 98 GLU A C 1
ATOM 742 O O . GLU A 1 98 ? -8.200 7.855 31.094 1.00 96.94 98 GLU A O 1
ATOM 747 N N . VAL A 1 99 ? -9.866 8.797 29.898 1.00 96.81 99 VAL A N 1
ATOM 748 C CA . VAL A 1 99 ? -10.426 7.546 29.368 1.00 96.81 99 VAL A CA 1
ATOM 749 C C . VAL A 1 99 ? -9.391 6.807 28.520 1.00 96.81 99 VAL A C 1
ATOM 751 O O . VAL A 1 99 ? -9.197 5.608 28.702 1.00 96.81 99 VAL A O 1
ATOM 754 N N . ALA A 1 100 ? -8.681 7.509 27.633 1.00 96.31 100 ALA A N 1
ATOM 755 C CA . ALA A 1 100 ? -7.639 6.916 26.796 1.00 96.31 100 ALA A CA 1
ATOM 756 C C . ALA A 1 100 ? -6.499 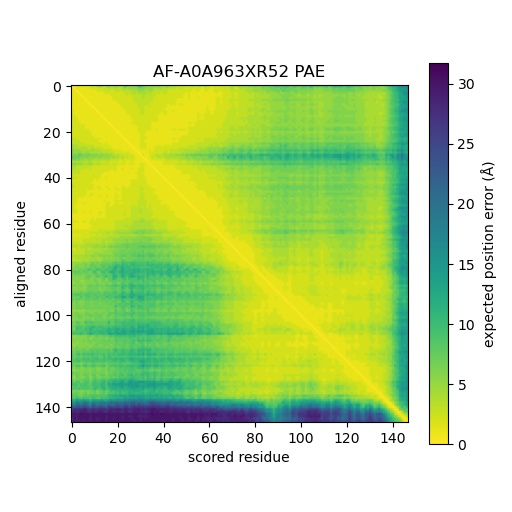6.308 27.630 1.00 96.31 100 ALA A C 1
ATOM 758 O O . ALA A 1 100 ? -6.047 5.193 27.363 1.00 96.31 100 ALA A O 1
ATOM 759 N N . MET A 1 101 ? -6.048 7.026 28.664 1.00 96.62 101 MET A N 1
ATOM 760 C CA . MET A 1 101 ? -5.012 6.539 29.575 1.00 96.62 101 MET A CA 1
ATOM 761 C C . MET A 1 101 ? -5.477 5.322 30.375 1.00 96.62 101 MET A C 1
ATOM 763 O O . MET A 1 101 ? -4.696 4.394 30.584 1.00 96.62 101 MET A O 1
ATOM 767 N N . GLU A 1 102 ? -6.727 5.315 30.834 1.00 96.00 102 GLU A N 1
ATOM 768 C CA . GLU A 1 102 ? -7.297 4.174 31.546 1.00 96.00 102 GLU A CA 1
ATOM 769 C C . GLU A 1 102 ? -7.429 2.952 30.634 1.00 96.00 102 GLU A C 1
ATOM 771 O O . GLU A 1 102 ? -6.992 1.867 31.021 1.00 96.00 102 GLU A O 1
ATOM 776 N N . ALA A 1 103 ? -7.940 3.124 29.412 1.00 95.31 103 ALA A N 1
ATOM 777 C CA . ALA A 1 103 ? -8.039 2.060 28.412 1.00 95.31 103 ALA A CA 1
ATOM 778 C C . ALA A 1 103 ? -6.665 1.439 28.127 1.00 95.31 103 ALA A C 1
ATOM 780 O O . ALA A 1 103 ? -6.512 0.220 28.135 1.00 95.31 103 ALA A O 1
ATOM 781 N N . HIS A 1 104 ? -5.632 2.276 27.976 1.00 94.56 104 HIS A N 1
ATOM 782 C CA . HIS A 1 104 ? -4.266 1.810 27.746 1.00 94.56 104 HIS A CA 1
ATOM 783 C C . HIS A 1 104 ? -3.694 1.008 28.924 1.00 94.56 104 HIS A C 1
ATOM 785 O O . HIS A 1 104 ? -3.080 -0.034 28.714 1.00 94.56 104 HIS A O 1
ATOM 791 N N . ARG A 1 105 ? -3.893 1.476 30.165 1.00 95.81 105 ARG A N 1
ATOM 792 C CA . ARG A 1 105 ? -3.362 0.8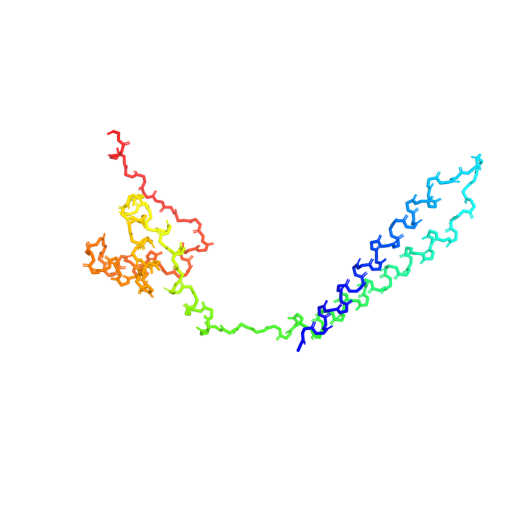02 31.365 1.00 95.81 105 ARG A CA 1
ATOM 793 C C . ARG A 1 105 ? -4.108 -0.485 31.705 1.00 95.81 105 ARG A C 1
ATOM 795 O O . ARG A 1 105 ? -3.492 -1.430 32.183 1.00 95.81 105 ARG A O 1
ATOM 802 N N . SER A 1 106 ? -5.426 -0.491 31.527 1.00 93.19 106 SER A N 1
ATOM 803 C CA . SER A 1 106 ? -6.296 -1.598 31.940 1.00 93.19 106 SER A CA 1
ATOM 804 C C . SER A 1 106 ? -6.522 -2.638 30.843 1.00 93.19 106 SER A C 1
ATOM 806 O O . SER A 1 106 ? -6.960 -3.745 31.143 1.00 93.19 106 SER A O 1
ATOM 808 N N . GLY A 1 107 ? -6.258 -2.291 29.580 1.00 90.12 107 GLY A N 1
ATOM 809 C CA . GLY A 1 107 ? -6.606 -3.115 28.422 1.00 90.12 107 GLY A CA 1
ATOM 810 C C . GLY A 1 107 ? -8.110 -3.168 28.128 1.00 90.12 107 GLY A C 1
ATOM 811 O O . GLY A 1 107 ? -8.527 -3.944 27.271 1.00 90.12 107 GLY A O 1
ATOM 812 N N . ARG A 1 108 ? -8.929 -2.376 28.832 1.00 91.06 108 ARG A N 1
ATOM 813 C CA . ARG A 1 108 ? -10.384 -2.313 28.645 1.00 91.06 108 ARG A CA 1
ATOM 814 C C . ARG A 1 108 ? -10.764 -1.396 27.486 1.00 91.06 108 ARG A C 1
ATOM 816 O O . ARG A 1 108 ? -10.028 -0.474 27.132 1.00 91.06 108 ARG A O 1
ATOM 823 N N . GLY A 1 109 ? -11.948 -1.626 26.923 1.00 91.25 109 GLY A N 1
ATOM 824 C CA . GLY A 1 109 ? -12.476 -0.823 25.825 1.00 91.25 109 GLY A CA 1
ATOM 825 C C . GLY A 1 109 ? -12.892 0.584 26.264 1.00 91.25 109 GLY A C 1
ATOM 826 O O . GLY A 1 109 ? -13.464 0.777 27.337 1.00 91.25 109 GLY A O 1
ATOM 827 N N . VAL A 1 110 ? -12.674 1.569 25.387 1.00 94.50 110 VAL A N 1
ATOM 828 C CA . VAL A 1 110 ? -13.114 2.964 25.590 1.00 94.50 110 VAL A CA 1
ATOM 829 C C . VAL A 1 110 ? -14.617 3.035 25.869 1.00 94.50 110 VAL A C 1
ATOM 831 O O . VAL A 1 110 ? -15.041 3.768 26.758 1.00 94.50 110 VAL A O 1
ATOM 834 N N . TYR A 1 111 ? -15.414 2.246 25.143 1.00 93.06 111 TYR A N 1
ATOM 835 C CA . TYR A 1 111 ? -16.868 2.196 25.297 1.00 93.06 111 TYR A CA 1
ATOM 836 C C . TYR A 1 111 ? -17.289 1.857 26.737 1.00 93.06 111 TYR A C 1
ATOM 838 O O . TYR A 1 111 ? -18.106 2.558 27.330 1.00 93.06 111 TYR A O 1
ATOM 846 N N . GLU A 1 112 ? -16.687 0.820 27.324 1.00 93.00 112 GLU A N 1
ATOM 847 C CA . GLU A 1 112 ? -16.996 0.373 28.687 1.00 93.00 112 GLU A CA 1
ATOM 848 C C . GLU A 1 112 ? -16.644 1.437 29.727 1.00 93.00 112 GLU A C 1
ATOM 850 O O . GLU A 1 112 ? -17.453 1.738 30.602 1.00 93.00 112 GLU A O 1
ATOM 855 N N . ILE A 1 113 ? -15.458 2.039 29.602 1.00 95.44 113 ILE A N 1
ATOM 856 C CA . ILE A 1 113 ? -14.960 3.048 30.544 1.00 95.44 113 ILE A CA 1
ATOM 857 C C . ILE A 1 113 ? -15.847 4.301 30.517 1.00 95.44 113 ILE A C 1
ATOM 859 O O . ILE A 1 113 ? -16.141 4.880 31.561 1.00 95.44 113 ILE A O 1
ATOM 863 N N . VAL A 1 114 ? -16.304 4.726 29.335 1.00 95.75 114 VAL A N 1
ATOM 864 C CA . VAL A 1 114 ? -17.177 5.904 29.184 1.00 95.75 114 VAL A CA 1
ATOM 865 C C . VAL A 1 114 ? -18.536 5.686 29.850 1.00 95.75 114 VAL A C 1
ATOM 867 O O . VAL A 1 114 ? -19.032 6.601 30.513 1.00 95.75 114 VAL A O 1
ATOM 870 N N . LEU A 1 115 ? -19.119 4.489 29.705 1.00 95.12 115 LEU A N 1
ATOM 871 C CA . LEU A 1 115 ? -20.380 4.135 30.361 1.00 95.12 115 LEU A CA 1
ATOM 872 C C . LEU A 1 115 ? -20.225 4.010 31.876 1.00 95.12 115 LEU A C 1
ATOM 874 O O . LEU A 1 115 ? -21.050 4.545 32.611 1.00 95.12 115 LEU A O 1
ATOM 878 N N . GLU A 1 116 ? -19.167 3.349 32.348 1.00 95.25 116 GLU A N 1
ATOM 879 C CA . GLU A 1 116 ? -18.906 3.176 33.782 1.00 95.25 116 GLU A CA 1
ATOM 880 C C . GLU A 1 116 ? -18.680 4.517 34.486 1.00 95.25 116 GLU A C 1
ATOM 882 O O . GLU A 1 116 ? -19.228 4.759 35.560 1.00 95.25 116 GLU A O 1
ATOM 887 N N . ARG A 1 117 ? -17.931 5.426 33.853 1.00 95.62 117 ARG A N 1
ATOM 888 C CA . ARG A 1 117 ? -17.716 6.785 34.367 1.00 95.62 117 ARG A CA 1
ATOM 889 C C . ARG A 1 117 ? -18.947 7.691 34.226 1.00 95.62 117 ARG A C 1
ATOM 891 O O . ARG A 1 117 ? -18.898 8.835 34.671 1.00 95.62 117 ARG A O 1
ATOM 898 N N . GLY A 1 118 ? -20.025 7.227 33.588 1.00 95.31 118 GLY A N 1
ATOM 899 C CA . GLY A 1 118 ? -21.250 8.004 33.388 1.00 95.31 118 GLY A CA 1
ATOM 900 C C . GLY A 1 118 ? -21.058 9.257 32.527 1.00 95.31 118 GLY A C 1
ATOM 901 O O . GLY A 1 118 ? -21.827 10.207 32.648 1.00 95.31 118 GLY A O 1
ATOM 902 N N . LEU A 1 119 ? -20.031 9.284 31.670 1.00 94.38 119 LEU A N 1
ATOM 903 C CA . LEU A 1 119 ? -19.682 10.464 30.868 1.00 94.38 119 LEU A CA 1
ATOM 904 C C . LEU A 1 119 ? -20.646 10.686 29.696 1.00 94.38 119 LEU A C 1
ATOM 906 O O . LEU A 1 119 ? -20.714 11.784 29.147 1.00 94.38 119 LEU A O 1
ATOM 910 N N . MET A 1 120 ? -21.370 9.644 29.287 1.00 94.44 120 MET A N 1
ATOM 911 C CA . MET A 1 120 ? -22.350 9.704 28.210 1.00 94.44 120 MET A CA 1
ATOM 912 C C . MET A 1 120 ? -23.397 8.598 28.372 1.00 94.44 120 MET A C 1
ATOM 914 O O . MET A 1 120 ? -23.070 7.478 28.757 1.00 94.44 120 MET A O 1
ATOM 918 N N . ALA A 1 121 ? -24.655 8.897 28.041 1.00 94.88 121 ALA A N 1
ATOM 919 C CA . ALA A 1 121 ? -25.709 7.889 27.979 1.00 94.88 121 ALA A CA 1
ATOM 920 C C . ALA A 1 121 ? -25.459 6.893 26.835 1.00 94.88 121 ALA A C 1
ATOM 922 O O . ALA A 1 121 ? -24.991 7.284 25.764 1.00 94.88 121 ALA A O 1
ATOM 923 N N . LYS A 1 122 ? -25.844 5.628 27.040 1.00 94.38 122 LYS A N 1
ATOM 924 C CA . LYS A 1 122 ? -25.617 4.534 26.086 1.00 94.38 122 LYS A CA 1
ATOM 925 C C . LYS A 1 122 ? -26.084 4.860 24.668 1.00 94.38 122 LYS A C 1
ATOM 927 O O . LYS A 1 122 ? -25.283 4.798 23.746 1.00 94.38 122 LYS A O 1
ATOM 932 N N . ASP A 1 123 ? -27.328 5.302 24.509 1.00 94.19 123 ASP A N 1
ATOM 933 C CA . ASP A 1 123 ? -27.898 5.586 23.185 1.00 94.19 123 ASP A CA 1
ATOM 934 C C . ASP A 1 123 ? -27.123 6.683 22.439 1.00 94.19 123 ASP A C 1
ATOM 936 O O . ASP A 1 123 ? -26.984 6.654 21.215 1.00 94.19 123 ASP A O 1
ATOM 940 N N . ARG A 1 124 ? -26.578 7.658 23.181 1.00 91.69 124 ARG A N 1
ATOM 941 C CA . ARG A 1 124 ? -25.752 8.719 22.603 1.00 91.69 124 ARG A CA 1
ATOM 942 C C . ARG A 1 124 ? -24.365 8.201 22.242 1.00 91.69 124 ARG A C 1
ATOM 944 O O . ARG A 1 124 ? -23.869 8.548 21.176 1.00 91.69 124 ARG A O 1
ATOM 951 N N . LEU A 1 125 ? -23.774 7.360 23.086 1.00 93.00 125 LEU A N 1
ATOM 952 C CA . LEU A 1 125 ? -22.476 6.743 22.824 1.00 93.00 125 LEU A CA 1
ATOM 953 C C . LEU A 1 125 ? -22.531 5.831 21.593 1.00 93.00 125 LEU A C 1
ATOM 955 O O . LEU A 1 125 ? -21.659 5.926 20.732 1.00 93.00 125 LEU A O 1
ATOM 959 N N . ASP A 1 126 ? -23.598 5.040 21.467 1.00 92.19 126 ASP A N 1
ATOM 960 C CA . ASP A 1 126 ? -23.876 4.191 20.304 1.00 92.19 126 ASP A CA 1
ATOM 961 C C . ASP A 1 126 ? -23.993 5.025 19.022 1.00 92.19 126 ASP A C 1
ATOM 963 O O . ASP A 1 126 ? -23.442 4.658 17.986 1.00 92.19 126 ASP A O 1
ATOM 967 N N . ALA A 1 127 ? -24.672 6.175 19.080 1.00 90.69 127 ALA A N 1
ATOM 968 C CA . ALA A 1 127 ? -24.816 7.061 17.927 1.00 90.69 127 ALA A CA 1
ATOM 969 C C . ALA A 1 127 ? -23.485 7.701 17.493 1.00 90.69 127 ALA A C 1
ATOM 971 O O . ALA A 1 127 ? -23.246 7.849 16.294 1.00 90.69 127 ALA A O 1
ATOM 972 N N . VAL A 1 128 ? -22.636 8.080 18.453 1.00 90.62 128 VAL A N 1
ATOM 973 C CA . VAL A 1 128 ? -21.360 8.774 18.206 1.00 90.62 128 VAL A CA 1
ATOM 974 C C . VAL A 1 128 ? -20.269 7.815 17.734 1.00 90.62 128 VAL A C 1
ATOM 976 O O . VAL A 1 128 ? -19.512 8.151 16.829 1.00 90.62 128 VAL A O 1
ATOM 979 N N . LEU A 1 129 ? -20.188 6.620 18.324 1.00 90.75 129 LEU A N 1
ATOM 980 C CA . LEU A 1 129 ? -19.167 5.618 17.994 1.00 90.75 129 LEU A CA 1
ATOM 981 C C . LEU A 1 129 ? -19.580 4.670 16.864 1.00 90.75 129 LEU A C 1
ATOM 983 O O . LEU A 1 129 ? -18.852 3.731 16.539 1.00 90.75 129 LEU A O 1
ATOM 987 N N . ARG A 1 130 ? -20.733 4.911 16.235 1.00 89.44 130 ARG A N 1
ATOM 988 C CA . ARG A 1 130 ? -21.164 4.153 15.065 1.00 89.44 130 ARG A CA 1
ATOM 989 C C . ARG A 1 130 ? -20.157 4.342 13.911 1.00 89.44 130 ARG A C 1
ATOM 991 O O . ARG A 1 130 ? -19.845 5.489 13.590 1.00 89.44 130 ARG A O 1
ATOM 998 N N . PRO A 1 131 ? -19.686 3.268 13.239 1.00 85.12 131 PRO A N 1
ATOM 999 C CA . PRO A 1 131 ? -18.620 3.352 12.236 1.00 85.12 131 PRO A CA 1
ATOM 1000 C C . PRO A 1 131 ? -18.843 4.406 11.150 1.00 85.12 131 PRO A C 1
ATOM 1002 O O . PRO A 1 131 ? -17.917 5.134 10.808 1.00 85.12 13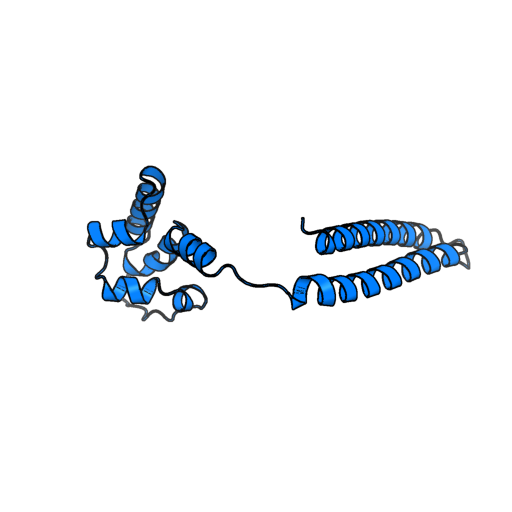1 PRO A O 1
ATOM 1005 N N . GLU A 1 132 ? -20.070 4.547 10.648 1.00 86.38 132 GLU A N 1
ATOM 1006 C CA . GLU A 1 132 ? -20.390 5.523 9.607 1.00 86.38 132 GLU A CA 1
ATOM 1007 C C . GLU A 1 132 ? -20.130 6.965 10.077 1.00 86.38 132 GLU A C 1
ATOM 1009 O O . GLU A 1 132 ? -19.609 7.770 9.309 1.00 86.38 132 GLU A O 1
ATOM 1014 N N . ALA A 1 133 ? -20.399 7.272 11.353 1.00 86.62 133 ALA A N 1
ATOM 1015 C CA . ALA A 1 133 ? -20.162 8.593 11.940 1.00 86.62 133 ALA A CA 1
ATOM 1016 C C . ALA A 1 133 ? -18.668 8.905 12.137 1.00 86.62 133 ALA A C 1
ATOM 1018 O O . ALA A 1 133 ? -18.289 10.070 12.189 1.00 86.62 133 ALA A O 1
ATOM 1019 N N . LEU A 1 134 ? -17.814 7.877 12.209 1.00 89.38 134 LEU A N 1
ATOM 1020 C CA . LEU A 1 134 ? -16.361 8.023 12.358 1.00 89.38 134 LEU A CA 1
ATOM 1021 C C . LEU A 1 134 ? -15.637 8.242 11.020 1.00 89.38 134 LEU A C 1
ATOM 1023 O O . LEU A 1 134 ? -14.452 8.568 11.007 1.00 89.38 134 LEU A O 1
ATOM 1027 N N . THR A 1 135 ? -16.327 8.035 9.897 1.00 91.25 135 THR A N 1
ATOM 1028 C CA . THR A 1 135 ? -15.731 8.076 8.548 1.00 91.25 135 THR A CA 1
ATOM 1029 C C . THR A 1 135 ? -16.068 9.333 7.752 1.00 91.25 135 THR A C 1
ATOM 1031 O O . THR A 1 135 ? -15.558 9.513 6.648 1.00 91.25 135 THR A O 1
ATOM 1034 N N . VAL A 1 136 ? -16.902 10.214 8.304 1.00 88.19 136 VAL A N 1
ATOM 1035 C CA . VAL A 1 136 ? -17.305 11.473 7.674 1.00 88.19 136 VAL A CA 1
ATOM 1036 C C . VAL A 1 136 ? -17.274 12.606 8.698 1.00 88.19 136 VAL A C 1
ATOM 1038 O O . VAL A 1 136 ? -17.474 12.358 9.888 1.00 88.19 136 VAL A O 1
ATOM 1041 N N . PRO A 1 137 ? -17.051 13.860 8.275 1.00 85.31 137 PRO A N 1
ATOM 1042 C CA . PRO A 1 137 ? -17.287 15.002 9.143 1.00 85.31 137 PRO A CA 1
ATOM 1043 C C . PRO A 1 137 ? -18.750 15.020 9.595 1.00 85.31 137 PRO A C 1
ATOM 1045 O O . PRO A 1 137 ? -19.665 14.925 8.779 1.00 85.31 137 PRO A O 1
ATOM 1048 N N . VAL A 1 138 ? -18.964 15.157 10.898 1.00 76.88 138 VAL A N 1
ATOM 1049 C CA . VAL A 1 138 ? -20.287 15.384 11.486 1.00 76.88 138 VAL A CA 1
ATOM 1050 C C . VAL A 1 138 ? -20.463 16.877 11.718 1.00 76.88 138 VAL A C 1
ATOM 1052 O O . VAL A 1 138 ? -19.558 17.526 12.241 1.00 76.88 138 VAL A O 1
ATOM 1055 N N . GLU A 1 139 ? -21.614 17.427 11.336 1.00 71.19 139 GLU A N 1
ATOM 1056 C CA . GLU A 1 139 ? -21.981 18.787 11.726 1.00 71.19 139 GLU A CA 1
ATOM 1057 C C . GLU A 1 139 ? -22.339 18.807 13.209 1.00 71.19 139 GLU A C 1
ATOM 1059 O O . GLU A 1 139 ? -23.210 18.072 13.681 1.00 71.19 139 GLU A O 1
ATOM 1064 N N . TRP A 1 140 ? -21.648 19.665 13.947 1.00 65.31 140 TRP A N 1
ATOM 1065 C CA . TRP A 1 140 ? -21.935 19.913 15.347 1.00 65.31 140 TRP A CA 1
ATOM 1066 C C . TRP A 1 140 ? -22.776 21.179 15.431 1.00 65.31 140 TRP A C 1
ATOM 1068 O O . TRP A 1 140 ? -22.351 22.202 14.887 1.00 65.31 140 TRP A O 1
ATOM 1078 N N . PRO A 1 141 ? -23.933 21.165 16.116 1.00 53.44 141 PRO A N 1
ATOM 1079 C CA . PRO A 1 141 ? -24.547 22.416 16.513 1.00 53.44 141 PRO A CA 1
ATOM 1080 C C . PRO A 1 141 ? -23.520 23.136 17.386 1.00 53.44 141 PRO A C 1
ATOM 1082 O O . PRO A 1 141 ? -23.127 22.636 18.440 1.00 53.44 141 PRO A O 1
ATOM 1085 N N . VAL A 1 142 ? -23.009 24.261 16.888 1.00 50.75 142 VAL A N 1
ATOM 1086 C CA . VAL A 1 142 ? -22.093 25.117 17.633 1.00 50.75 142 VAL A CA 1
ATOM 1087 C C . VAL A 1 142 ? -22.897 25.669 18.799 1.00 50.75 142 VAL A C 1
ATOM 1089 O O . VAL A 1 142 ? -23.638 26.636 18.641 1.00 50.75 142 VAL A O 1
ATOM 1092 N N . ASP A 1 143 ? -22.810 25.019 19.956 1.00 49.75 143 ASP A N 1
ATOM 1093 C CA . ASP A 1 143 ? -23.374 25.580 21.169 1.00 49.75 143 ASP A CA 1
ATOM 1094 C C . ASP A 1 143 ? -22.505 26.783 21.544 1.00 49.75 143 ASP A C 1
ATOM 1096 O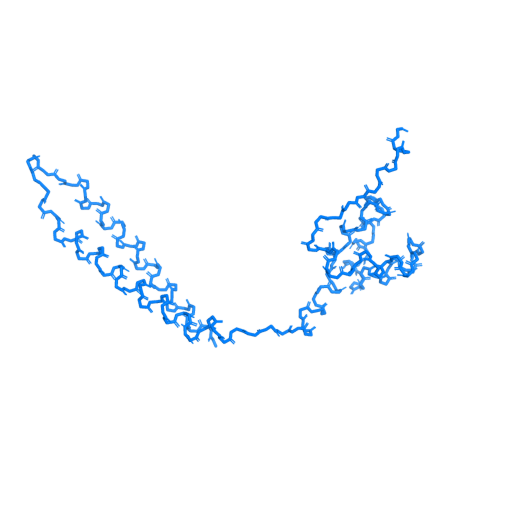 O . ASP A 1 143 ? -21.331 26.664 21.899 1.00 49.75 143 ASP A O 1
ATOM 1100 N N . THR A 1 144 ? -23.079 27.972 21.390 1.00 43.62 144 THR A N 1
ATOM 1101 C CA . THR A 1 144 ? -22.505 29.298 21.663 1.00 43.62 144 THR A CA 1
ATOM 1102 C C . THR A 1 144 ? -22.094 29.525 23.130 1.00 43.62 144 THR A C 1
ATOM 1104 O O . THR A 1 144 ? -21.850 30.661 23.530 1.00 43.62 144 THR A O 1
ATOM 1107 N N . ALA A 1 145 ? -21.992 28.468 23.938 1.00 40.00 145 ALA A N 1
ATOM 1108 C CA . ALA A 1 145 ? -21.717 28.507 25.371 1.00 40.00 145 ALA A CA 1
ATOM 1109 C C . ALA A 1 145 ? -20.230 28.347 25.750 1.00 40.00 145 ALA A C 1
ATOM 1111 O O . ALA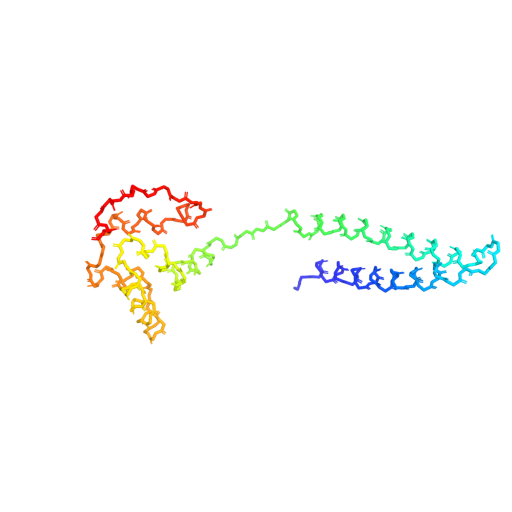 A 1 145 ? -19.916 28.280 26.935 1.00 40.00 145 ALA A O 1
ATOM 1112 N N . ILE A 1 146 ? -19.304 28.318 24.782 1.00 43.91 146 ILE A N 1
ATOM 1113 C CA . ILE A 1 146 ? -17.868 28.498 25.055 1.00 43.91 146 ILE A CA 1
ATOM 1114 C C . ILE A 1 146 ? -17.482 29.941 24.696 1.00 43.91 146 ILE A C 1
ATOM 1116 O O . ILE A 1 146 ? -16.937 30.224 23.627 1.00 43.91 146 ILE A O 1
ATOM 1120 N N . ARG A 1 147 ? -17.815 30.858 25.606 1.00 35.09 147 ARG A N 1
ATOM 1121 C CA . ARG A 1 147 ? -17.134 32.139 25.820 1.00 35.09 147 ARG A CA 1
ATOM 1122 C C . ARG A 1 147 ? -16.764 32.239 27.289 1.00 35.09 147 ARG A C 1
ATOM 1124 O O . ARG A 1 147 ? -17.625 31.873 28.116 1.00 35.09 147 ARG A O 1
#

Nearest PDB structures (foldseek):
  6wng-assembly1_D  TM=9.503E-01  e=1.257E-10  Elizabethkingia anophelis NUH1
  4hgv-assembly1_B  TM=9.335E-01  e=7.712E-07  Sinorhizobium meliloti 1021
  4hgv-assembly1_A  TM=9.416E-01  e=8.577E-07  Sinorhizobium meliloti 1021
  6n1m-assembly1_A  TM=9.264E-01  e=9.540E-07  Legionella pneumophila subsp. pneumophila str. Philadelphia 1
  6v8f-assembly1_A  TM=9.286E-01  e=2.485E-06  Homo sapiens

Secondary structure (DSSP, 8-state):
--HHHHHHHHHHHHHHHHHHHHHHHHHT-BTTB-TTHHHHHHHHHHHHHHHHHHHHHHHHHTGGG----HHHHHHHHHT-GGGGGGGHHHHHHHHHHHHHHHHHHH---HHHHHHHTTSS-HHHHHHHS-HHHHSSPPPP---TT--